Protein AF-A0A820ELJ7-F1 (afdb_monomer_lite)

InterPro domains:
  IPR000315 B-box-type zinc finger [PF00643] (37-77)
  IPR000315 B-box-type zinc finger [PS50119] (39-74)

Foldseek 3Di:
DDDDDPDDCDPVNVVVPPPPDVVVVVVVVCVVVVNVQADPVGRVFGQFKAFPVVRDGDGPCCQPVPPNNPRVPTDMDTPVVVVVVVVVVVVVVVVVVVVVVVVVVVVVVVVVVVVVVVVVVVVVVVVVVVVVVVVVVVVVVVVVVVVVVVVD

Structure (mmCIF, N/CA/C/O backbone):
data_AF-A0A820ELJ7-F1
#
_entry.id   AF-A0A820ELJ7-F1
#
loop_
_atom_site.group_PDB
_atom_site.id
_atom_site.type_symbol
_atom_site.label_atom_id
_atom_site.label_alt_id
_atom_site.label_comp_id
_atom_site.label_asym_id
_atom_site.label_entity_id
_atom_site.label_seq_id
_atom_site.pdbx_PDB_ins_code
_atom_site.Cartn_x
_atom_site.Cartn_y
_atom_site.Cartn_z
_atom_site.occupancy
_atom_site.B_iso_or_equiv
_atom_site.auth_seq_id
_atom_site.auth_comp_id
_atom_site.auth_asym_id
_atom_site.auth_atom_id
_atom_site.pdbx_PDB_model_num
ATOM 1 N N . MET A 1 1 ? -19.621 -15.757 16.194 1.00 34.75 1 MET A N 1
ATOM 2 C CA . MET A 1 1 ? -18.157 -15.743 16.405 1.00 34.75 1 MET A CA 1
ATOM 3 C C . MET A 1 1 ? -17.496 -16.004 15.059 1.00 34.75 1 MET A C 1
ATOM 5 O O . MET A 1 1 ? -17.402 -17.154 14.668 1.00 34.75 1 MET A O 1
ATOM 9 N N . GLY A 1 2 ? -17.136 -14.960 14.311 1.00 37.22 2 GLY A N 1
ATOM 10 C CA . GLY A 1 2 ? -16.400 -15.097 13.050 1.00 37.22 2 GLY A CA 1
ATOM 11 C C . GLY A 1 2 ? -14.966 -14.638 13.270 1.00 37.22 2 GLY A C 1
ATOM 12 O O . GLY A 1 2 ? -14.739 -13.449 13.475 1.00 37.22 2 GLY A O 1
ATOM 13 N N . ARG A 1 3 ? -14.016 -15.574 13.321 1.00 36.91 3 ARG A N 1
ATOM 14 C CA . ARG A 1 3 ? -12.586 -15.256 13.293 1.00 36.91 3 ARG A CA 1
ATOM 15 C C . ARG A 1 3 ? -12.223 -15.023 11.829 1.00 36.91 3 ARG A C 1
ATOM 17 O O . ARG A 1 3 ? -12.242 -15.967 11.054 1.00 36.91 3 ARG A O 1
ATOM 24 N N . SER A 1 4 ? -11.944 -13.781 11.447 1.00 39.19 4 SER A N 1
ATOM 25 C CA . SER A 1 4 ? -11.243 -13.511 10.196 1.00 39.19 4 SER A CA 1
ATOM 26 C C . SER A 1 4 ? -9.774 -13.880 10.399 1.00 39.19 4 SER A C 1
ATOM 28 O O . SER A 1 4 ? -9.029 -13.193 11.101 1.00 39.19 4 SER A O 1
ATOM 30 N N . GLU A 1 5 ? -9.387 -15.026 9.849 1.00 40.41 5 GLU A N 1
ATOM 31 C CA . GLU A 1 5 ? -7.989 -15.405 9.676 1.00 40.41 5 GLU A CA 1
ATOM 32 C C . GLU A 1 5 ? -7.370 -14.448 8.658 1.00 40.41 5 GLU A C 1
ATOM 34 O O . GLU A 1 5 ? -7.779 -14.389 7.501 1.00 40.41 5 GLU A O 1
ATOM 39 N N . ILE A 1 6 ? -6.422 -13.633 9.113 1.00 42.78 6 ILE A N 1
ATOM 40 C CA . ILE A 1 6 ? -5.561 -12.870 8.215 1.00 42.78 6 ILE A CA 1
ATOM 41 C C . ILE A 1 6 ? -4.426 -13.826 7.865 1.00 42.78 6 ILE A C 1
ATOM 43 O O . ILE A 1 6 ? -3.579 -14.097 8.715 1.00 42.78 6 ILE A O 1
ATOM 47 N N . ALA A 1 7 ? -4.473 -14.391 6.660 1.00 43.97 7 ALA A N 1
ATOM 48 C CA . ALA A 1 7 ? -3.432 -15.271 6.152 1.00 43.97 7 ALA A CA 1
ATOM 49 C C . ALA A 1 7 ? -2.095 -14.515 6.066 1.00 43.97 7 ALA A C 1
ATOM 51 O O . ALA A 1 7 ? -2.036 -13.392 5.556 1.00 43.97 7 ALA A O 1
ATOM 52 N N . GLU A 1 8 ? -1.030 -15.122 6.590 1.00 47.66 8 GLU A N 1
ATOM 53 C CA . GLU A 1 8 ? 0.341 -14.649 6.412 1.00 47.66 8 GLU A CA 1
ATOM 54 C C . GLU A 1 8 ? 0.734 -14.828 4.943 1.00 47.66 8 GLU A C 1
ATOM 56 O O . GLU A 1 8 ? 0.815 -15.947 4.445 1.00 47.66 8 GLU A O 1
ATOM 61 N N . VAL A 1 9 ? 0.941 -13.709 4.246 1.00 48.53 9 VAL A N 1
ATOM 62 C CA . VAL A 1 9 ? 1.384 -13.691 2.848 1.00 48.53 9 VAL A CA 1
ATOM 63 C C . VAL A 1 9 ? 2.840 -14.152 2.803 1.00 48.53 9 VAL A C 1
ATOM 65 O O . VAL A 1 9 ? 3.740 -13.483 3.314 1.00 48.53 9 VAL A O 1
ATOM 68 N N . THR A 1 10 ? 3.066 -15.315 2.208 1.00 45.88 10 THR A N 1
ATOM 69 C CA . THR A 1 10 ? 4.376 -15.945 2.051 1.00 45.88 10 THR A CA 1
ATOM 70 C C . THR A 1 10 ? 5.133 -15.371 0.848 1.00 45.88 10 THR A C 1
ATOM 72 O O . THR A 1 10 ? 4.574 -14.746 -0.052 1.00 45.88 10 THR A O 1
ATOM 75 N N . ARG A 1 11 ? 6.450 -15.605 0.791 1.00 43.16 11 ARG A N 1
ATOM 76 C CA . ARG A 1 11 ? 7.315 -15.186 -0.331 1.00 43.16 11 ARG A CA 1
ATOM 77 C C . ARG A 1 11 ? 6.897 -15.806 -1.679 1.00 43.16 11 ARG A C 1
ATOM 79 O O . ARG A 1 11 ? 7.213 -15.247 -2.724 1.00 43.16 11 ARG A O 1
ATOM 86 N N . GLU A 1 12 ? 6.176 -16.925 -1.645 1.00 42.53 12 GLU A N 1
ATOM 87 C CA . GLU A 1 12 ? 5.619 -17.627 -2.809 1.00 42.53 12 GLU A CA 1
ATOM 88 C C . GLU A 1 12 ? 4.305 -17.004 -3.309 1.00 42.53 12 GLU A C 1
ATOM 90 O O . GLU A 1 12 ? 3.932 -17.194 -4.467 1.00 42.53 12 GLU A O 1
ATOM 95 N N . ASP A 1 13 ? 3.628 -16.202 -2.485 1.00 46.56 13 ASP A N 1
ATOM 96 C CA . ASP A 1 13 ? 2.436 -15.467 -2.912 1.00 46.56 13 ASP A CA 1
ATOM 97 C C . ASP A 1 13 ? 2.810 -14.303 -3.842 1.00 46.56 13 ASP A C 1
ATOM 99 O O . ASP A 1 13 ? 2.097 -14.008 -4.799 1.00 46.56 13 ASP A O 1
ATOM 103 N N . PHE A 1 14 ? 3.990 -13.700 -3.662 1.00 40.12 14 PHE A N 1
ATOM 104 C CA . PHE A 1 14 ? 4.476 -12.627 -4.539 1.00 40.12 14 PHE A CA 1
ATOM 105 C C . PHE A 1 14 ? 4.733 -13.081 -5.982 1.00 40.12 14 PHE A C 1
ATOM 107 O O . PHE A 1 14 ? 4.537 -12.296 -6.909 1.00 40.12 14 PHE A O 1
ATOM 114 N N . THR A 1 15 ? 5.142 -14.334 -6.200 1.00 42.56 15 THR A N 1
ATOM 115 C CA . THR A 1 15 ? 5.370 -14.871 -7.552 1.00 42.56 15 THR A CA 1
ATOM 116 C C . THR A 1 15 ? 4.085 -15.356 -8.225 1.00 42.56 15 THR A C 1
ATOM 118 O O . THR A 1 15 ? 4.040 -15.409 -9.450 1.00 42.56 15 THR A O 1
ATOM 121 N N . LYS A 1 16 ? 3.024 -15.655 -7.461 1.00 43.25 16 LYS A N 1
ATOM 122 C CA . LYS A 1 16 ? 1.704 -16.050 -7.993 1.00 43.25 16 LYS A CA 1
ATOM 123 C C . LYS A 1 16 ? 0.749 -14.874 -8.236 1.00 43.25 16 LYS A C 1
ATOM 125 O O . LYS A 1 16 ? -0.172 -15.008 -9.035 1.00 43.25 16 LYS A O 1
ATOM 130 N N . VAL A 1 17 ? 0.949 -13.733 -7.570 1.00 44.28 17 VAL A N 1
ATOM 131 C CA . VAL A 1 17 ? 0.065 -12.550 -7.673 1.00 44.28 17 VAL A CA 1
ATOM 132 C C . VAL A 1 17 ? 0.378 -11.662 -8.884 1.00 44.28 17 VAL A C 1
ATOM 134 O O . VAL A 1 17 ? -0.479 -10.896 -9.324 1.00 44.28 17 VAL A O 1
ATOM 137 N N . LEU A 1 18 ? 1.552 -11.801 -9.503 1.00 48.94 18 LEU A N 1
ATOM 138 C CA . LEU A 1 18 ? 1.824 -11.188 -10.803 1.00 48.94 18 LEU A CA 1
ATOM 139 C C . LEU A 1 18 ? 1.165 -12.023 -11.907 1.00 48.94 18 LEU A C 1
ATOM 141 O O . LEU A 1 18 ? 1.826 -12.759 -12.638 1.00 48.94 18 LEU A O 1
ATOM 145 N N . TRP A 1 19 ? -0.154 -11.883 -12.058 1.00 49.91 19 TRP A N 1
ATOM 146 C CA . TRP A 1 19 ? -0.767 -12.055 -13.371 1.00 49.91 19 TRP A CA 1
ATOM 147 C C . TRP A 1 19 ? -0.036 -11.097 -14.308 1.00 49.91 19 TRP A C 1
ATOM 149 O O . TRP A 1 19 ? -0.314 -9.901 -14.291 1.00 49.91 19 TRP A O 1
ATOM 159 N N . LEU A 1 20 ? 0.931 -11.592 -15.089 1.00 51.03 20 LEU A N 1
ATOM 160 C CA . LEU A 1 20 ? 1.397 -10.832 -16.240 1.00 51.03 20 LEU A CA 1
ATOM 161 C C . LEU A 1 20 ? 0.178 -10.692 -17.150 1.00 51.03 20 LEU A C 1
ATOM 163 O O . LEU A 1 20 ? -0.339 -11.720 -17.608 1.00 51.03 20 LEU A O 1
ATOM 167 N N . PRO A 1 21 ? -0.312 -9.463 -17.382 1.00 63.56 21 PRO A N 1
ATOM 168 C CA . PRO A 1 21 ? -1.371 -9.240 -18.345 1.00 63.56 21 PRO A CA 1
ATOM 169 C C . PRO A 1 21 ? -0.983 -9.875 -19.681 1.00 63.56 21 PRO A C 1
ATOM 171 O O . PRO A 1 21 ? 0.199 -9.898 -20.032 1.00 63.56 21 PRO A O 1
ATOM 174 N N . ASP A 1 22 ? -1.954 -10.379 -20.437 1.00 63.91 22 ASP A N 1
ATOM 175 C CA . ASP A 1 22 ? -1.665 -11.159 -21.648 1.00 63.91 22 ASP A CA 1
ATOM 176 C C . ASP A 1 22 ? -0.814 -10.389 -22.676 1.00 63.91 22 ASP A C 1
ATOM 178 O O . ASP A 1 22 ? 0.033 -10.987 -23.338 1.00 63.91 22 ASP A O 1
ATOM 182 N N . HIS A 1 23 ? -0.911 -9.053 -22.701 1.00 56.16 23 HIS A N 1
ATOM 183 C CA . HIS A 1 23 ? -0.054 -8.196 -23.527 1.00 56.16 23 HIS A CA 1
ATOM 184 C C . HIS A 1 23 ? 1.440 -8.270 -23.159 1.00 56.16 23 HIS A C 1
ATOM 186 O O . HIS A 1 23 ? 2.289 -8.145 -24.035 1.00 56.16 23 HIS A O 1
ATOM 192 N N . LEU A 1 24 ? 1.801 -8.513 -21.892 1.00 57.53 24 LEU A N 1
ATOM 193 C CA . LEU A 1 24 ? 3.206 -8.684 -21.499 1.00 57.53 24 LEU A CA 1
ATOM 194 C C . LEU A 1 24 ? 3.753 -10.063 -21.893 1.00 57.53 24 LEU A C 1
ATOM 196 O O . LEU A 1 24 ? 4.939 -10.179 -22.194 1.00 57.53 24 LEU A O 1
ATOM 200 N N . LYS A 1 25 ? 2.903 -11.100 -21.939 1.00 65.50 25 LYS A N 1
ATOM 201 C CA . LYS A 1 25 ? 3.292 -12.434 -22.438 1.00 65.50 25 LYS A CA 1
ATOM 202 C C . LYS A 1 25 ? 3.565 -12.403 -23.940 1.00 65.50 25 LYS A C 1
ATOM 204 O O . LYS A 1 25 ? 4.487 -13.055 -24.422 1.00 65.50 25 LYS A O 1
ATOM 209 N N . GLU A 1 26 ? 2.767 -11.637 -24.678 1.00 61.53 26 GLU A N 1
ATOM 210 C CA . GLU A 1 26 ? 2.954 -11.439 -26.112 1.00 61.53 26 GLU A CA 1
ATOM 211 C C . GLU A 1 26 ? 4.259 -10.691 -26.411 1.00 61.53 26 GLU A C 1
ATOM 213 O O . GLU A 1 26 ? 5.038 -11.133 -27.255 1.00 61.53 26 GLU A O 1
ATOM 218 N N . VAL A 1 27 ? 4.560 -9.632 -25.652 1.00 63.81 27 VAL A N 1
ATOM 219 C CA . VAL A 1 27 ? 5.840 -8.912 -25.747 1.00 63.81 27 VAL A CA 1
ATOM 220 C C . VAL A 1 27 ? 7.026 -9.827 -25.409 1.00 63.81 27 VAL A C 1
ATOM 222 O O . VAL A 1 27 ? 8.011 -9.827 -26.143 1.00 63.81 27 VAL A O 1
ATOM 225 N N . ASP A 1 28 ? 6.933 -10.661 -24.367 1.00 65.38 28 ASP A N 1
ATOM 226 C CA . ASP A 1 28 ? 7.981 -11.638 -24.016 1.00 65.38 28 ASP A CA 1
ATOM 227 C C . ASP A 1 28 ? 8.241 -12.642 -25.156 1.00 65.38 28 ASP A C 1
ATOM 229 O O . ASP A 1 28 ? 9.389 -12.918 -25.513 1.00 65.38 28 ASP A O 1
ATOM 233 N N . ASN A 1 29 ? 7.182 -13.123 -25.813 1.00 64.94 29 ASN A N 1
ATOM 234 C CA . ASN A 1 29 ? 7.305 -13.980 -26.994 1.00 64.94 29 ASN A CA 1
ATOM 235 C C . ASN A 1 29 ? 7.935 -13.248 -28.192 1.00 64.94 29 ASN A C 1
ATOM 237 O O . ASN A 1 29 ? 8.788 -13.816 -28.875 1.00 64.94 29 ASN A O 1
ATOM 241 N N . GLN A 1 30 ? 7.576 -11.987 -28.442 1.00 62.41 30 GLN A N 1
ATOM 242 C CA . GLN A 1 30 ? 8.167 -11.191 -29.527 1.00 62.41 30 GLN A CA 1
ATOM 243 C C . GLN A 1 30 ? 9.652 -10.872 -29.287 1.00 62.41 30 GLN A C 1
ATOM 245 O O . GLN A 1 30 ? 10.437 -10.837 -30.240 1.00 62.41 30 GLN A O 1
ATOM 250 N N . VAL A 1 31 ? 10.053 -10.675 -28.026 1.00 64.75 31 VAL A N 1
ATOM 251 C CA . VAL A 1 31 ? 11.457 -10.503 -27.623 1.00 64.75 31 VAL A CA 1
ATOM 252 C C . VAL A 1 31 ? 12.235 -11.805 -27.822 1.00 64.75 31 VAL A C 1
ATOM 254 O O . VAL A 1 31 ? 13.316 -11.775 -28.411 1.00 64.75 31 VAL A O 1
ATOM 257 N N . LYS A 1 32 ? 11.672 -12.956 -27.427 1.00 63.44 32 LYS A N 1
ATOM 258 C CA . LYS A 1 32 ? 12.278 -14.287 -27.638 1.00 63.44 32 LYS A CA 1
ATOM 259 C C . LYS A 1 32 ? 12.471 -14.638 -29.113 1.00 63.44 32 LYS A C 1
ATOM 261 O O . LYS A 1 32 ? 13.453 -15.284 -29.460 1.00 63.44 32 LYS A O 1
ATOM 266 N N . LEU A 1 33 ? 11.560 -14.195 -29.978 1.00 59.38 33 LEU A N 1
ATOM 267 C CA . LEU A 1 33 ? 11.651 -14.378 -31.430 1.00 59.38 33 LEU A CA 1
ATOM 268 C C . LEU A 1 33 ? 12.559 -13.339 -32.118 1.00 59.38 33 LEU A C 1
ATOM 270 O O . LEU A 1 33 ? 12.739 -13.396 -33.332 1.00 59.38 33 LEU A O 1
ATOM 274 N N . GLY A 1 34 ? 13.114 -12.372 -31.375 1.00 58.94 34 GLY A N 1
ATOM 275 C CA . GLY A 1 34 ? 13.986 -11.318 -31.906 1.00 58.94 34 GLY A CA 1
ATOM 276 C C . GLY A 1 34 ? 13.280 -10.274 -32.784 1.00 58.94 34 GLY A C 1
ATOM 277 O O . GLY A 1 34 ? 13.931 -9.365 -33.297 1.00 58.94 34 GLY A O 1
ATOM 278 N N . ILE A 1 35 ? 11.957 -10.368 -32.943 1.00 59.81 35 ILE A N 1
ATOM 279 C CA . ILE A 1 35 ? 11.144 -9.498 -33.808 1.00 59.81 35 ILE A CA 1
ATOM 280 C C . ILE A 1 35 ? 11.004 -8.100 -33.187 1.00 59.81 35 ILE A C 1
ATOM 282 O O . ILE A 1 35 ? 11.094 -7.099 -33.892 1.00 59.81 35 ILE A O 1
ATOM 286 N N . ALA A 1 36 ? 10.888 -8.018 -31.858 1.00 63.59 36 ALA A N 1
ATOM 287 C CA . ALA A 1 36 ? 10.753 -6.755 -31.123 1.00 63.59 36 ALA A CA 1
ATOM 288 C C . ALA A 1 36 ? 12.044 -5.908 -31.051 1.00 63.59 36 ALA A C 1
ATOM 290 O O . ALA A 1 36 ? 12.044 -4.836 -30.449 1.00 63.59 36 ALA A O 1
ATOM 291 N N . ASN A 1 37 ? 13.157 -6.376 -31.628 1.00 77.19 37 ASN A N 1
ATOM 292 C CA . ASN A 1 37 ? 14.455 -5.700 -31.542 1.00 77.19 37 ASN A CA 1
ATOM 293 C C . ASN A 1 37 ? 14.845 -4.938 -32.815 1.00 77.19 37 ASN A C 1
ATOM 295 O O . ASN A 1 37 ? 15.934 -4.370 -32.848 1.00 77.19 37 ASN A O 1
ATOM 299 N N . LYS A 1 38 ? 13.997 -4.902 -33.849 1.00 84.81 38 LYS A N 1
ATOM 300 C CA . LYS A 1 38 ? 14.281 -4.176 -35.097 1.00 84.81 38 LYS A CA 1
ATOM 301 C C . LYS A 1 38 ? 13.536 -2.849 -35.158 1.00 84.81 38 LYS A C 1
ATOM 303 O O . LYS A 1 38 ? 12.410 -2.735 -34.681 1.00 84.81 38 LYS A O 1
ATOM 308 N N . CYS A 1 39 ? 14.168 -1.839 -35.743 1.00 85.75 39 CYS A N 1
ATOM 309 C CA . CYS A 1 39 ? 13.545 -0.534 -35.926 1.00 85.75 39 CYS A CA 1
ATOM 310 C C . CYS A 1 39 ? 12.444 -0.600 -36.993 1.00 85.75 39 CYS A C 1
ATOM 312 O O . CYS A 1 39 ? 12.659 -1.141 -38.075 1.00 85.75 39 CYS A O 1
ATOM 314 N N . SER A 1 40 ? 11.285 -0.008 -36.700 1.00 84.56 40 SER A N 1
ATOM 315 C CA . SER A 1 40 ? 10.144 0.063 -37.622 1.00 84.56 40 SER A CA 1
ATOM 316 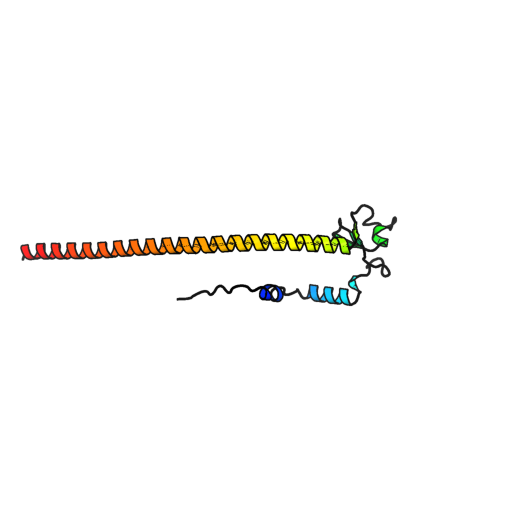C C . SER A 1 40 ? 10.407 0.945 -38.845 1.00 84.56 40 SER A C 1
ATOM 318 O O . SER A 1 40 ? 9.895 0.661 -39.919 1.00 84.56 40 SER A O 1
ATOM 320 N N . GLU A 1 41 ? 11.211 2.000 -38.695 1.00 84.25 41 GLU A N 1
ATOM 321 C CA . GLU A 1 41 ? 11.604 2.897 -39.795 1.00 84.25 41 GLU A CA 1
ATOM 322 C C . GLU A 1 41 ? 12.868 2.401 -40.522 1.00 84.25 41 GLU A C 1
ATOM 324 O O . GLU A 1 41 ? 13.088 2.710 -41.690 1.00 84.25 41 GLU A O 1
ATOM 329 N N . HIS A 1 42 ? 13.696 1.599 -39.843 1.00 86.12 42 HIS A N 1
ATOM 330 C CA . HIS A 1 42 ? 14.966 1.086 -40.356 1.00 86.12 42 HIS A CA 1
ATOM 331 C C . HIS A 1 42 ? 15.033 -0.434 -40.164 1.00 86.12 42 HIS A C 1
ATOM 333 O O . HIS A 1 42 ? 15.732 -0.928 -3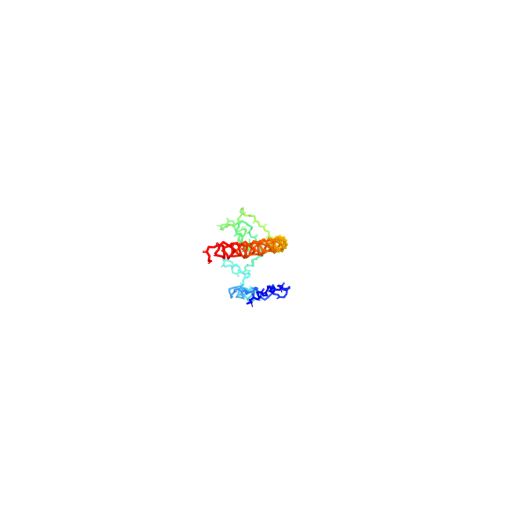9.282 1.00 86.12 42 HIS A O 1
ATOM 339 N N . GLU A 1 43 ? 14.332 -1.188 -41.012 1.00 80.75 43 GLU A N 1
ATOM 340 C CA . GLU A 1 43 ? 14.062 -2.632 -40.848 1.00 80.75 43 GLU A CA 1
ATOM 341 C C . GLU A 1 43 ? 15.301 -3.531 -40.666 1.00 80.75 43 GLU A C 1
ATOM 343 O O . GLU A 1 43 ? 15.202 -4.661 -40.187 1.00 80.75 43 GLU A O 1
ATOM 348 N N . ARG A 1 44 ? 16.488 -3.061 -41.064 1.00 83.44 44 ARG A N 1
ATOM 349 C CA . ARG A 1 44 ? 17.759 -3.795 -40.929 1.00 83.44 44 ARG A CA 1
ATOM 350 C C . ARG A 1 44 ? 18.560 -3.423 -39.681 1.00 83.44 44 ARG A C 1
ATOM 352 O O . ARG A 1 44 ? 19.605 -4.019 -39.451 1.00 83.44 44 ARG A O 1
ATOM 359 N N . GLN A 1 45 ? 18.118 -2.428 -38.919 1.00 85.25 45 GLN A N 1
ATOM 360 C CA . GLN A 1 45 ? 18.843 -1.890 -37.775 1.00 85.25 45 GLN A CA 1
ATOM 361 C C . GLN A 1 45 ? 18.245 -2.384 -36.459 1.00 85.25 45 GLN A C 1
ATOM 363 O O . GLN A 1 45 ? 17.025 -2.397 -36.275 1.00 85.25 45 GLN A O 1
ATOM 368 N N . GLU A 1 46 ? 19.122 -2.746 -35.529 1.00 87.94 46 GLU A N 1
ATOM 369 C CA . GLU A 1 46 ? 18.741 -3.194 -34.193 1.00 87.94 46 GLU A CA 1
ATOM 370 C C . GLU A 1 46 ? 18.545 -2.015 -33.232 1.00 87.94 46 GLU A C 1
ATOM 372 O O . GLU A 1 46 ? 19.237 -0.995 -33.294 1.00 87.94 46 GLU A O 1
ATOM 377 N N . LEU A 1 47 ? 17.592 -2.171 -32.319 1.00 88.19 47 LEU A N 1
ATOM 378 C CA . LEU A 1 47 ? 17.249 -1.211 -31.276 1.00 88.19 47 LEU A CA 1
ATOM 379 C C . LEU A 1 47 ? 18.186 -1.362 -30.066 1.00 88.19 47 LEU A C 1
ATOM 381 O O . LEU A 1 47 ? 17.769 -1.802 -28.997 1.00 88.19 47 LEU A O 1
ATOM 385 N N . SER A 1 48 ? 19.472 -1.061 -30.214 1.00 86.56 48 SER A N 1
ATOM 386 C CA . SER A 1 48 ? 20.466 -1.246 -29.141 1.00 86.56 48 SER A CA 1
ATOM 387 C C . SER A 1 48 ? 20.591 -0.054 -28.182 1.00 86.56 48 SER A C 1
ATOM 389 O O . SER A 1 48 ? 21.067 -0.210 -27.053 1.00 86.56 48 SER A O 1
ATOM 391 N N . ILE A 1 49 ? 20.118 1.129 -28.575 1.00 89.12 49 ILE A N 1
ATOM 392 C CA . ILE A 1 49 ? 20.298 2.384 -27.833 1.00 89.12 49 ILE A CA 1
ATOM 393 C C . ILE A 1 49 ? 18.991 2.756 -27.134 1.00 89.12 49 ILE A C 1
ATOM 395 O O . ILE A 1 49 ? 17.921 2.654 -27.727 1.00 89.12 49 ILE A O 1
ATOM 399 N N . PHE A 1 50 ? 19.058 3.225 -25.890 1.00 90.56 50 PHE A N 1
ATOM 400 C CA . PHE A 1 50 ? 17.902 3.771 -25.184 1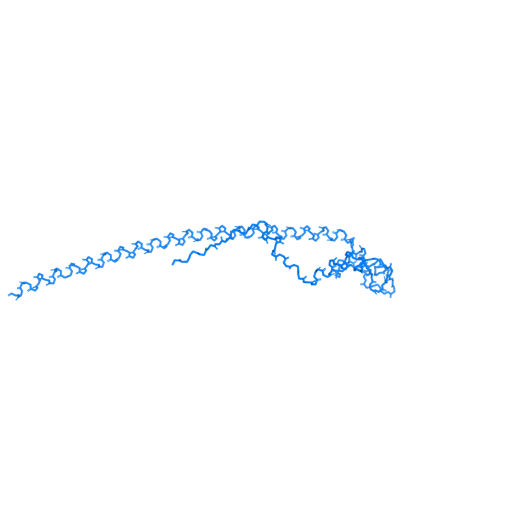.00 90.56 50 PHE A CA 1
ATOM 401 C C . PHE A 1 50 ? 17.953 5.298 -25.198 1.00 90.56 50 PHE A C 1
ATOM 403 O O . PHE A 1 50 ? 18.895 5.904 -24.685 1.00 90.56 50 PHE A O 1
ATOM 410 N N . CYS A 1 51 ? 16.932 5.928 -25.778 1.00 90.94 51 CYS A N 1
ATOM 411 C CA . CYS A 1 51 ? 16.756 7.371 -25.717 1.00 90.94 51 CYS A CA 1
ATOM 412 C C . CYS A 1 51 ? 16.089 7.736 -24.388 1.00 90.94 51 CYS A C 1
ATOM 414 O O . CYS A 1 51 ? 14.913 7.443 -24.175 1.00 90.94 51 CYS A O 1
ATOM 416 N N . GLN A 1 52 ? 16.832 8.402 -23.510 1.00 89.06 52 GLN A N 1
ATOM 417 C CA . GLN A 1 52 ? 16.374 8.789 -22.177 1.00 89.06 52 GLN A CA 1
ATOM 418 C C . GLN A 1 52 ? 15.278 9.856 -22.234 1.00 89.06 52 GLN A C 1
ATOM 420 O O . GLN A 1 52 ? 14.339 9.802 -21.448 1.00 89.06 52 GLN A O 1
ATOM 425 N N . THR A 1 53 ? 15.359 10.787 -23.189 1.00 88.75 53 THR A N 1
ATOM 426 C CA . THR A 1 53 ? 14.363 11.859 -23.349 1.00 88.75 53 THR A CA 1
ATOM 427 C C . THR A 1 53 ? 13.003 11.320 -23.796 1.00 88.75 53 THR A C 1
ATOM 429 O O . THR A 1 53 ? 11.970 11.760 -23.304 1.00 88.75 53 THR A O 1
ATOM 432 N N . CYS A 1 54 ? 12.994 10.356 -24.721 1.00 88.44 54 CYS A N 1
ATOM 433 C CA . CYS A 1 54 ? 11.759 9.780 -25.259 1.00 88.44 54 CYS A CA 1
ATOM 434 C C . CYS A 1 54 ? 11.297 8.518 -24.521 1.00 88.44 54 CYS A C 1
ATOM 436 O O . CYS A 1 54 ? 10.206 8.034 -24.801 1.00 88.44 54 CYS A O 1
ATOM 438 N N . ALA A 1 55 ? 12.125 7.973 -23.626 1.00 87.56 55 ALA A N 1
ATOM 439 C CA . ALA A 1 55 ? 11.908 6.705 -22.933 1.00 87.56 55 ALA A CA 1
ATOM 440 C C . ALA A 1 55 ? 11.629 5.511 -23.873 1.00 87.56 55 ALA A C 1
ATOM 442 O O . ALA A 1 55 ? 10.815 4.640 -23.571 1.00 87.56 55 ALA A O 1
ATOM 443 N N . VAL A 1 56 ? 12.315 5.458 -25.021 1.00 86.38 56 VAL A N 1
ATOM 444 C CA . VAL A 1 56 ? 12.155 4.394 -26.028 1.00 86.38 56 VAL A CA 1
ATOM 445 C C . VAL A 1 56 ? 13.501 3.861 -26.505 1.00 86.38 56 VAL A C 1
ATOM 447 O O . VAL A 1 56 ? 14.504 4.580 -26.521 1.00 86.38 56 VAL A O 1
ATOM 450 N N . ARG A 1 57 ? 13.522 2.594 -26.934 1.00 88.19 57 ARG A N 1
ATOM 451 C CA . ARG A 1 57 ? 14.675 2.019 -27.633 1.00 88.19 57 ARG A CA 1
ATOM 452 C C . ARG A 1 57 ? 14.683 2.497 -29.083 1.00 88.19 57 ARG A C 1
ATOM 454 O O . ARG A 1 57 ? 13.655 2.475 -29.753 1.00 88.19 57 ARG A O 1
ATOM 461 N N . ILE A 1 58 ? 15.849 2.911 -29.557 1.00 88.75 58 ILE A N 1
ATOM 462 C CA . ILE A 1 58 ? 16.097 3.430 -30.900 1.00 88.75 58 ILE A CA 1
ATOM 463 C C . ILE A 1 58 ? 17.278 2.691 -31.535 1.00 88.75 58 ILE A C 1
ATOM 465 O O . ILE A 1 58 ? 18.080 2.054 -30.848 1.00 88.75 58 ILE A O 1
ATOM 469 N N . CYS A 1 59 ? 17.393 2.777 -32.858 1.00 89.81 59 CYS A N 1
ATOM 470 C CA . CYS A 1 59 ? 18.567 2.274 -33.566 1.00 89.81 59 CYS A CA 1
ATOM 471 C C . CYS A 1 59 ? 19.618 3.369 -33.786 1.00 89.81 59 CYS A C 1
ATOM 473 O O . CYS A 1 59 ? 19.321 4.561 -33.677 1.00 89.81 59 CYS A O 1
ATOM 475 N N . ALA A 1 60 ? 20.836 2.974 -34.168 1.00 87.56 60 ALA A N 1
ATOM 476 C CA . ALA A 1 60 ? 21.925 3.911 -34.456 1.00 87.56 60 ALA A CA 1
ATOM 477 C C . ALA A 1 60 ? 21.567 4.921 -35.562 1.00 87.56 60 ALA A C 1
ATOM 479 O O . ALA A 1 60 ? 21.971 6.079 -35.497 1.00 87.56 60 ALA A O 1
ATOM 480 N N . HIS A 1 61 ? 20.753 4.522 -36.545 1.00 87.19 61 HIS A N 1
ATOM 481 C CA . HIS A 1 61 ? 20.313 5.423 -37.611 1.00 87.19 61 HIS A CA 1
ATOM 482 C C . HIS A 1 61 ? 19.346 6.509 -37.105 1.00 87.19 61 HIS A C 1
ATOM 484 O O . HIS A 1 61 ? 19.462 7.669 -37.496 1.00 87.19 61 HIS A O 1
ATOM 490 N N . CYS A 1 62 ? 18.440 6.176 -36.179 1.00 86.50 62 CYS A N 1
ATOM 491 C CA . CYS A 1 62 ? 17.559 7.159 -35.536 1.00 86.50 62 CYS A CA 1
ATOM 492 C C . CYS A 1 62 ? 18.342 8.199 -34.720 1.00 86.50 62 CYS A C 1
ATOM 494 O O . CYS A 1 62 ? 17.893 9.337 -34.607 1.00 86.50 62 CYS A O 1
ATOM 496 N N . LEU A 1 63 ? 19.495 7.810 -34.164 1.00 84.88 63 LEU A N 1
ATOM 497 C CA . LEU A 1 63 ? 20.382 8.712 -33.429 1.00 84.88 63 LEU A CA 1
ATOM 498 C C . LEU A 1 63 ? 21.207 9.609 -34.369 1.00 84.88 63 LEU A C 1
ATOM 500 O O . LEU A 1 63 ? 21.326 10.803 -34.122 1.00 84.88 63 LEU A O 1
ATOM 504 N N . LEU A 1 64 ? 21.780 9.037 -35.436 1.00 80.44 64 LEU A N 1
ATOM 505 C CA . LEU A 1 64 ? 22.775 9.705 -36.290 1.00 80.44 64 LEU A CA 1
ATOM 506 C C . LEU A 1 64 ? 22.204 10.413 -37.526 1.00 80.44 64 LEU A C 1
ATOM 508 O O . LEU A 1 64 ? 22.926 11.172 -38.171 1.00 80.44 64 LEU A O 1
ATOM 512 N N . SER A 1 65 ? 20.962 10.134 -37.928 1.00 71.50 65 SER A N 1
ATOM 513 C CA . SER A 1 65 ? 20.416 10.681 -39.175 1.00 71.50 65 SER A CA 1
ATOM 514 C C . SER A 1 65 ? 20.280 12.208 -39.113 1.00 71.50 65 SER A C 1
ATOM 516 O O . SER A 1 65 ? 19.347 12.759 -38.545 1.00 71.50 65 SER A O 1
ATOM 518 N N . VAL A 1 66 ? 21.201 12.911 -39.773 1.00 55.81 66 VAL A N 1
ATOM 519 C CA . VAL A 1 66 ? 21.231 14.384 -39.869 1.00 55.81 66 VAL A CA 1
ATOM 520 C C . VAL A 1 66 ? 20.020 14.944 -40.643 1.00 55.81 66 VAL A C 1
ATOM 522 O O . VAL A 1 66 ? 19.668 16.107 -40.487 1.00 55.81 66 VAL A O 1
ATOM 525 N N . PHE A 1 67 ? 19.344 14.116 -41.451 1.00 51.47 67 PHE A N 1
ATOM 526 C CA . PHE A 1 67 ? 18.232 14.527 -42.322 1.00 51.47 67 PHE A CA 1
ATOM 527 C C . PHE A 1 67 ? 16.825 14.272 -41.743 1.00 51.47 67 PHE A C 1
ATOM 529 O O . PHE A 1 67 ? 15.870 14.906 -42.182 1.00 51.47 67 PHE A O 1
ATOM 536 N N . HIS A 1 68 ? 16.685 13.387 -40.746 1.00 56.09 68 HIS A N 1
ATOM 537 C CA . HIS A 1 68 ? 15.402 13.029 -40.108 1.00 56.09 68 HIS A CA 1
ATOM 538 C C . HIS A 1 68 ? 15.535 12.813 -38.590 1.00 56.09 68 HIS A C 1
ATOM 540 O O . HIS A 1 68 ? 14.731 12.112 -37.973 1.00 56.09 68 HIS A O 1
ATOM 546 N N . GLY A 1 69 ? 16.570 13.396 -37.990 1.00 59.69 69 GLY A N 1
ATOM 547 C CA . GLY A 1 69 ? 17.028 13.093 -36.643 1.00 59.69 69 GLY A CA 1
ATOM 548 C C . GLY A 1 69 ? 16.065 13.534 -35.551 1.00 59.69 69 GLY A C 1
ATOM 549 O O . GLY A 1 69 ? 16.243 14.583 -34.942 1.00 59.69 69 GLY A O 1
ATOM 550 N N . LYS A 1 70 ? 15.076 12.694 -35.243 1.00 72.94 70 LYS A N 1
ATOM 551 C CA . LYS A 1 70 ? 14.139 12.892 -34.124 1.00 72.94 70 LYS A CA 1
ATOM 552 C C . LYS A 1 70 ? 14.824 12.857 -32.744 1.00 72.94 70 LYS A C 1
ATOM 554 O O . LYS A 1 70 ? 14.173 13.162 -31.751 1.00 72.94 70 LYS A O 1
ATOM 559 N N . HIS A 1 71 ? 16.102 12.459 -32.670 1.00 80.75 71 HIS A N 1
ATOM 560 C CA . HIS A 1 71 ? 16.829 12.206 -31.418 1.00 80.75 71 HIS A CA 1
ATOM 561 C C . HIS A 1 71 ? 18.239 12.830 -31.353 1.00 80.75 71 HIS A C 1
ATOM 563 O O . HIS A 1 71 ? 19.012 12.439 -30.482 1.00 80.75 71 HIS A O 1
ATOM 569 N N . VAL A 1 72 ? 18.591 13.773 -32.241 1.00 78.06 72 VAL A N 1
ATOM 570 C CA . VAL A 1 72 ? 19.959 14.344 -32.325 1.00 78.06 72 VAL A CA 1
ATOM 571 C C . VAL A 1 72 ? 20.380 15.052 -31.031 1.00 78.06 72 VAL A C 1
ATOM 573 O O . VAL A 1 72 ? 21.513 14.883 -30.594 1.00 78.06 72 VAL A O 1
ATOM 576 N N . ASP A 1 73 ? 19.448 15.746 -30.372 1.00 83.31 73 ASP A N 1
ATOM 577 C CA . ASP A 1 73 ? 19.703 16.498 -29.131 1.00 83.31 73 ASP A CA 1
ATOM 578 C C . ASP A 1 73 ? 19.163 15.795 -27.871 1.00 83.31 73 ASP A C 1
ATOM 580 O O . ASP A 1 73 ? 18.992 16.407 -26.815 1.00 83.31 73 ASP A O 1
ATOM 584 N N . HIS A 1 74 ? 18.836 14.504 -27.958 1.00 89.56 74 HIS A N 1
ATOM 585 C CA . HIS A 1 74 ? 18.311 13.755 -26.819 1.00 89.56 74 HIS A CA 1
ATOM 586 C C . HIS A 1 74 ? 19.420 13.058 -26.032 1.00 89.56 74 HIS A C 1
ATOM 588 O O . HIS A 1 74 ? 20.413 12.596 -26.590 1.00 89.56 74 HIS A O 1
ATOM 594 N N . GLY A 1 75 ? 19.209 12.905 -24.723 1.00 87.31 75 GLY A N 1
ATOM 595 C CA . GLY A 1 75 ? 20.058 12.044 -23.907 1.00 87.31 75 GLY A CA 1
ATOM 596 C C . GLY A 1 75 ? 19.894 10.588 -24.335 1.00 87.31 75 GLY A C 1
ATOM 597 O O . GLY A 1 75 ? 18.772 10.122 -24.562 1.00 87.31 75 GLY A O 1
ATOM 598 N N . TYR A 1 76 ? 20.999 9.856 -24.437 1.00 89.38 76 TYR A N 1
ATOM 599 C CA . TYR A 1 76 ? 20.988 8.436 -24.766 1.00 89.38 76 TYR A CA 1
ATOM 600 C C . TYR A 1 76 ? 22.007 7.662 -23.934 1.00 89.38 76 TYR A C 1
ATOM 602 O O . TYR A 1 76 ? 23.011 8.198 -23.470 1.00 89.38 76 TYR A O 1
ATOM 610 N N . CYS A 1 77 ? 21.732 6.379 -23.746 1.00 89.38 77 CYS A N 1
ATOM 611 C CA . CYS A 1 77 ? 22.646 5.424 -23.135 1.00 89.38 77 CYS A CA 1
ATOM 612 C C . CYS A 1 77 ? 22.463 4.047 -23.780 1.00 89.38 77 CYS A C 1
ATOM 614 O O . CYS A 1 77 ? 21.570 3.848 -24.613 1.00 89.38 77 CYS A O 1
ATOM 616 N N . SER A 1 78 ? 23.298 3.080 -23.401 1.00 88.56 78 SER A N 1
ATOM 617 C CA . SER A 1 78 ? 23.064 1.697 -23.806 1.00 88.56 78 SER A CA 1
ATOM 618 C C . SER A 1 78 ? 21.748 1.186 -23.199 1.00 88.56 78 SER A C 1
ATOM 620 O O . SER A 1 78 ? 21.318 1.631 -22.127 1.00 88.56 78 SER A O 1
ATOM 622 N N . SER A 1 79 ? 21.085 0.254 -23.890 1.00 85.25 79 SER A N 1
ATOM 623 C CA . SER A 1 79 ? 19.880 -0.388 -23.343 1.00 85.25 79 SER A CA 1
ATOM 624 C C . SER A 1 79 ? 20.184 -1.187 -22.069 1.00 85.25 79 SER A C 1
ATOM 626 O O . SER A 1 79 ? 19.325 -1.292 -21.198 1.00 85.25 79 SER A O 1
ATOM 628 N N . GLU A 1 80 ? 21.404 -1.716 -21.941 1.00 84.88 80 GLU A N 1
ATOM 629 C CA . GLU A 1 80 ? 21.859 -2.467 -20.767 1.00 84.88 80 GLU A CA 1
ATOM 630 C C . GLU A 1 80 ? 21.998 -1.563 -19.539 1.00 84.88 80 GLU A C 1
ATOM 632 O O . GLU A 1 80 ? 21.482 -1.901 -18.473 1.00 84.88 80 GLU A O 1
ATOM 637 N N . ASP A 1 81 ? 22.602 -0.381 -19.699 1.00 86.81 81 ASP A N 1
ATOM 638 C CA . ASP A 1 81 ? 22.738 0.598 -18.615 1.00 86.81 81 ASP A CA 1
ATOM 639 C C . ASP A 1 81 ? 21.374 1.128 -18.170 1.00 86.81 81 ASP A C 1
ATOM 641 O O . ASP A 1 81 ? 21.103 1.228 -16.971 1.00 86.81 81 ASP A O 1
ATOM 645 N N . ALA A 1 82 ? 20.493 1.435 -19.132 1.00 86.19 82 ALA A N 1
ATOM 646 C CA . ALA A 1 82 ? 19.121 1.845 -18.845 1.00 86.19 82 ALA A CA 1
ATOM 647 C C . ALA A 1 82 ? 18.387 0.764 -18.044 1.00 86.19 82 ALA A C 1
ATOM 649 O O . ALA A 1 82 ? 17.811 1.054 -16.998 1.00 86.19 82 ALA A O 1
ATOM 650 N N . TYR A 1 83 ? 18.467 -0.491 -18.495 1.00 85.19 83 TYR A N 1
ATOM 651 C CA . TYR A 1 83 ? 17.857 -1.624 -17.810 1.00 85.19 83 TYR A CA 1
ATOM 652 C C . TYR A 1 83 ? 18.411 -1.802 -16.393 1.00 85.19 83 TYR A C 1
ATOM 654 O O . TYR A 1 83 ? 17.637 -1.895 -15.441 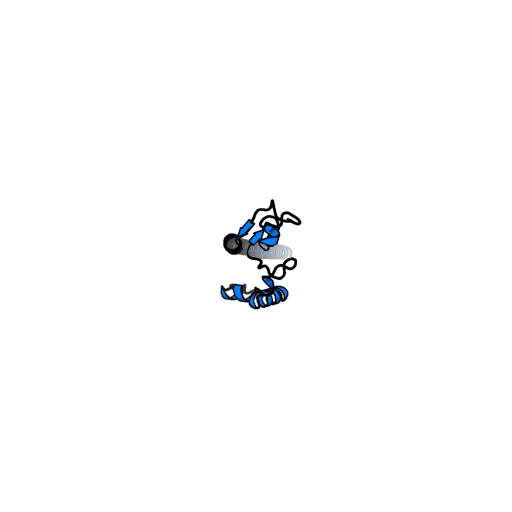1.00 85.19 83 TYR A O 1
ATOM 662 N N . ALA A 1 84 ? 19.735 -1.799 -16.223 1.00 86.62 84 ALA A N 1
ATOM 663 C CA . ALA A 1 84 ? 20.373 -1.946 -14.919 1.00 86.62 84 ALA A CA 1
ATOM 664 C C . ALA A 1 84 ? 19.955 -0.827 -13.951 1.00 86.62 84 ALA A C 1
ATOM 666 O O . ALA A 1 84 ? 19.611 -1.102 -12.798 1.00 86.62 84 ALA A O 1
ATOM 667 N N . LYS A 1 85 ? 19.925 0.423 -14.429 1.00 88.75 85 LYS A N 1
ATOM 668 C CA . LYS A 1 85 ? 19.460 1.577 -13.653 1.00 88.75 85 LYS A CA 1
ATOM 669 C C . LYS A 1 85 ? 17.998 1.414 -13.237 1.00 88.75 85 LYS A C 1
ATOM 671 O O . LYS A 1 85 ? 17.710 1.471 -12.044 1.00 88.75 85 LYS A O 1
ATOM 676 N N . THR A 1 86 ? 17.100 1.129 -14.180 1.00 85.88 86 THR A N 1
ATOM 677 C CA . THR A 1 86 ? 15.668 0.950 -13.894 1.00 85.88 86 THR A CA 1
ATOM 678 C C . THR A 1 86 ? 15.418 -0.213 -12.935 1.00 85.88 86 THR A C 1
ATOM 680 O O . THR A 1 86 ? 14.611 -0.091 -12.018 1.00 85.88 86 THR A O 1
ATOM 683 N N . VAL A 1 87 ? 16.130 -1.335 -13.076 1.00 88.00 87 VAL A N 1
ATOM 684 C CA . VAL A 1 87 ? 16.023 -2.466 -12.138 1.00 88.00 87 VAL A CA 1
ATOM 685 C C . VAL A 1 87 ? 16.453 -2.061 -10.729 1.00 88.00 87 VAL A C 1
ATOM 687 O O . VAL A 1 87 ? 15.807 -2.456 -9.758 1.00 88.00 87 VAL A O 1
ATOM 690 N N . ASN A 1 88 ? 17.523 -1.278 -10.594 1.00 89.50 88 ASN A N 1
ATOM 691 C CA . ASN A 1 88 ? 17.984 -0.805 -9.291 1.00 89.50 88 ASN A CA 1
ATOM 692 C C . ASN A 1 88 ? 16.991 0.177 -8.652 1.00 89.50 88 ASN A C 1
ATOM 694 O O . ASN A 1 88 ? 16.651 0.003 -7.483 1.00 89.50 88 ASN A O 1
ATOM 698 N N . GLU A 1 89 ? 16.460 1.129 -9.420 1.00 90.94 89 GLU A N 1
ATOM 699 C CA . GLU A 1 89 ? 15.415 2.057 -8.963 1.00 90.94 89 GLU A CA 1
ATOM 700 C C . GLU A 1 89 ? 14.151 1.301 -8.525 1.00 90.94 89 GLU A C 1
ATOM 702 O O . GLU A 1 89 ? 13.624 1.524 -7.435 1.00 90.94 89 GLU A O 1
ATOM 707 N N . LEU A 1 90 ? 13.695 0.326 -9.320 1.00 89.56 90 LEU A N 1
ATOM 708 C CA . LEU A 1 90 ? 12.557 -0.524 -8.962 1.00 89.56 90 LEU A CA 1
ATOM 709 C C . LEU A 1 90 ? 12.814 -1.319 -7.678 1.00 89.56 90 LEU A C 1
ATOM 711 O O . LEU A 1 90 ? 11.929 -1.412 -6.828 1.00 89.56 90 LEU A O 1
ATOM 715 N N . ARG A 1 91 ? 14.019 -1.872 -7.497 1.00 89.62 91 ARG A N 1
ATOM 716 C CA . ARG A 1 91 ? 14.397 -2.570 -6.256 1.00 89.62 91 ARG A CA 1
ATOM 717 C C . ARG A 1 91 ? 14.348 -1.641 -5.049 1.00 89.62 91 ARG A C 1
ATOM 719 O O . ARG A 1 91 ? 13.873 -2.057 -3.992 1.00 89.62 91 ARG A O 1
ATOM 726 N N . GLU A 1 92 ? 14.816 -0.407 -5.193 1.00 93.19 92 GLU A N 1
ATOM 727 C CA . GLU A 1 92 ? 14.759 0.595 -4.132 1.00 93.19 92 GLU A CA 1
ATOM 728 C C . GLU A 1 92 ? 13.309 0.945 -3.779 1.00 93.19 92 GLU A C 1
ATOM 730 O O . GLU A 1 92 ? 12.922 0.862 -2.612 1.00 93.19 92 GLU A O 1
ATOM 735 N N . HIS A 1 93 ? 12.468 1.226 -4.778 1.00 89.62 93 HIS A N 1
ATOM 736 C CA . HIS A 1 93 ? 11.043 1.482 -4.567 1.00 89.62 93 HIS A CA 1
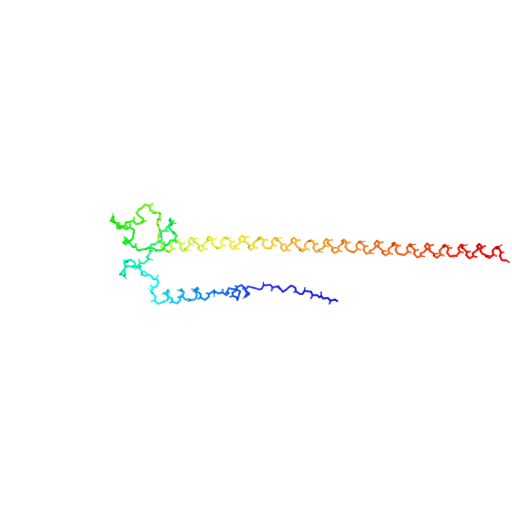ATOM 737 C C . HIS A 1 93 ? 10.337 0.310 -3.879 1.00 89.62 93 HIS A C 1
ATOM 739 O O . HIS A 1 93 ? 9.592 0.522 -2.920 1.00 89.62 93 HIS A O 1
ATOM 745 N N . ILE A 1 94 ? 10.608 -0.928 -4.303 1.00 91.19 94 ILE A N 1
ATOM 746 C CA . ILE A 1 94 ? 10.059 -2.136 -3.671 1.00 91.19 94 ILE A CA 1
ATOM 747 C C . ILE A 1 94 ? 10.504 -2.238 -2.207 1.00 91.19 94 ILE A C 1
ATOM 749 O O . ILE A 1 94 ? 9.683 -2.535 -1.338 1.00 91.19 94 ILE A O 1
ATOM 753 N N . ASN A 1 95 ? 11.778 -1.977 -1.907 1.00 91.56 95 ASN A N 1
ATOM 754 C CA . ASN A 1 95 ? 12.283 -2.000 -0.533 1.00 91.56 95 ASN A CA 1
ATOM 755 C C . ASN A 1 95 ? 11.626 -0.919 0.338 1.00 91.56 95 ASN A C 1
ATOM 757 O O . ASN A 1 95 ? 11.229 -1.210 1.467 1.00 91.56 95 ASN A O 1
ATOM 761 N N . ASN A 1 96 ? 11.453 0.292 -0.193 1.00 93.00 96 ASN A N 1
ATOM 762 C CA . ASN A 1 96 ? 10.789 1.392 0.505 1.00 93.00 96 ASN A CA 1
ATOM 763 C C . ASN A 1 96 ? 9.321 1.061 0.811 1.00 93.00 96 ASN A C 1
ATOM 765 O O . ASN A 1 96 ? 8.860 1.256 1.937 1.00 93.00 96 ASN A O 1
ATOM 769 N N . VAL A 1 97 ? 8.599 0.495 -0.163 1.00 93.00 97 VAL A N 1
ATOM 770 C CA . VAL A 1 97 ? 7.217 0.032 0.028 1.00 93.00 97 VAL A CA 1
ATOM 771 C C . VAL A 1 97 ? 7.159 -1.088 1.065 1.00 93.00 97 VAL A C 1
ATOM 773 O O . VAL A 1 97 ? 6.322 -1.030 1.965 1.00 93.00 97 VAL A O 1
ATOM 776 N N . ARG A 1 98 ? 8.067 -2.072 1.006 1.00 92.69 98 ARG A N 1
ATOM 777 C CA . ARG A 1 98 ? 8.127 -3.163 1.992 1.00 92.69 98 ARG A CA 1
ATOM 778 C C . ARG A 1 98 ? 8.303 -2.621 3.411 1.00 92.69 98 ARG A C 1
ATOM 780 O O . ARG A 1 98 ? 7.533 -2.980 4.296 1.00 92.69 98 ARG A O 1
ATOM 787 N N . HIS A 1 99 ? 9.242 -1.700 3.605 1.00 93.31 99 HIS A N 1
ATOM 788 C CA . HIS A 1 99 ? 9.473 -1.074 4.906 1.00 93.31 99 HIS A CA 1
ATOM 789 C C . HIS A 1 99 ? 8.248 -0.277 5.396 1.00 93.31 99 HIS A C 1
ATOM 791 O O . HIS A 1 99 ? 7.896 -0.316 6.577 1.00 93.31 99 HIS A O 1
ATOM 797 N N . ALA A 1 100 ? 7.558 0.440 4.502 1.00 92.06 100 ALA A N 1
ATOM 798 C CA . ALA A 1 100 ? 6.329 1.151 4.851 1.00 92.06 100 ALA A CA 1
ATOM 799 C C . ALA A 1 100 ? 5.207 0.192 5.289 1.00 92.06 100 ALA A C 1
ATOM 801 O O . ALA A 1 100 ? 4.509 0.470 6.268 1.00 92.06 100 ALA A O 1
ATOM 802 N N . VAL A 1 101 ? 5.065 -0.950 4.608 1.00 92.81 101 VAL A N 1
ATOM 803 C CA . VAL A 1 101 ? 4.103 -2.003 4.965 1.00 92.81 101 VAL A CA 1
ATOM 804 C C . VAL A 1 101 ? 4.428 -2.603 6.333 1.00 92.81 101 VAL A C 1
ATOM 806 O O . VAL A 1 101 ? 3.538 -2.674 7.177 1.00 92.81 101 VAL A O 1
ATOM 809 N N . GLU A 1 102 ? 5.687 -2.967 6.588 1.00 93.81 102 GLU A N 1
ATOM 810 C CA . GLU A 1 102 ? 6.137 -3.510 7.880 1.00 93.81 102 GLU A CA 1
ATOM 811 C C . GLU A 1 102 ? 5.828 -2.541 9.034 1.00 93.81 102 GLU A C 1
ATOM 813 O O . GLU A 1 102 ? 5.228 -2.922 10.043 1.00 93.81 102 GLU A O 1
ATOM 818 N N . LYS A 1 103 ? 6.145 -1.251 8.858 1.00 95.12 103 LYS A N 1
ATOM 819 C CA . LYS A 1 103 ? 5.826 -0.210 9.845 1.00 95.12 103 LYS A CA 1
ATOM 820 C C . LYS A 1 103 ? 4.317 -0.074 10.069 1.00 95.12 103 LYS A C 1
ATOM 822 O O . LYS A 1 103 ? 3.870 0.043 11.210 1.00 95.12 103 LYS A O 1
ATOM 827 N N . GLY A 1 104 ? 3.526 -0.101 8.996 1.00 92.19 104 GLY A N 1
ATOM 828 C CA . GLY A 1 104 ? 2.066 -0.054 9.078 1.00 92.19 104 GLY A CA 1
ATOM 829 C C . GLY A 1 104 ? 1.481 -1.244 9.845 1.00 92.19 104 GLY A C 1
ATOM 830 O O . GLY A 1 104 ? 0.582 -1.065 10.668 1.00 92.19 104 GLY A O 1
ATOM 831 N N . GLN A 1 105 ? 2.016 -2.448 9.636 1.00 93.25 105 GLN A N 1
ATOM 832 C CA . GLN A 1 105 ? 1.581 -3.660 10.335 1.00 93.25 105 GLN A CA 1
ATOM 833 C C . GLN A 1 105 ? 1.841 -3.593 11.845 1.00 93.25 105 GLN A C 1
ATOM 835 O O . GLN A 1 105 ? 0.970 -3.980 12.633 1.00 93.25 105 GLN A O 1
ATOM 840 N N . GLU A 1 106 ? 2.993 -3.066 12.269 1.00 94.62 106 GLU A N 1
ATOM 841 C CA . GLU A 1 106 ? 3.298 -2.923 13.697 1.00 94.62 106 GLU A CA 1
ATOM 842 C C . GLU A 1 106 ? 2.367 -1.903 14.378 1.00 94.62 106 GLU A C 1
ATOM 844 O O . GLU A 1 106 ? 1.837 -2.170 15.461 1.00 94.62 106 GLU A O 1
ATOM 849 N N . GLU A 1 107 ? 2.055 -0.784 13.717 1.00 94.19 107 GLU A N 1
ATOM 850 C CA . GLU A 1 107 ? 1.078 0.185 14.234 1.00 94.19 107 GLU A CA 1
ATOM 851 C C . GLU A 1 107 ? -0.333 -0.412 14.334 1.00 94.19 107 GLU A C 1
ATOM 853 O O . GLU A 1 107 ? -1.019 -0.240 15.346 1.00 94.19 107 GLU A O 1
ATOM 858 N N . VAL A 1 108 ? -0.766 -1.200 13.343 1.00 95.94 108 VAL A N 1
ATOM 859 C CA . VAL A 1 108 ? -2.044 -1.931 13.409 1.00 95.94 108 VAL A CA 1
ATOM 860 C C . VAL A 1 108 ? -2.069 -2.886 14.606 1.00 95.94 108 VAL A C 1
ATOM 862 O O . VAL A 1 108 ? -3.058 -2.939 15.346 1.00 95.94 108 VAL A O 1
ATOM 865 N N . LYS A 1 109 ? -0.978 -3.617 14.851 1.00 95.69 109 LYS A N 1
ATOM 866 C CA . LYS A 1 109 ? -0.850 -4.540 15.987 1.00 95.69 109 LYS A CA 1
ATOM 867 C C . LYS A 1 109 ? -0.914 -3.804 17.326 1.00 95.69 109 LYS A C 1
ATOM 869 O O . LYS A 1 109 ? -1.621 -4.251 18.237 1.00 95.69 109 LYS A O 1
ATOM 874 N N . LYS A 1 110 ? -0.232 -2.664 17.444 1.00 97.00 110 LYS A N 1
ATOM 875 C CA . LYS A 1 110 ? -0.274 -1.792 18.626 1.00 97.00 110 LYS A CA 1
ATOM 876 C C . LYS A 1 110 ? -1.682 -1.255 18.871 1.00 97.00 110 LYS A C 1
ATOM 878 O O . LYS A 1 110 ? -2.204 -1.399 19.976 1.00 97.00 110 LYS A O 1
ATOM 883 N N . ASN A 1 111 ? -2.339 -0.744 17.834 1.00 96.44 111 ASN A N 1
ATOM 884 C CA . ASN A 1 111 ? -3.710 -0.243 17.917 1.00 96.44 111 ASN A CA 1
ATOM 885 C C . ASN A 1 111 ? -4.695 -1.334 18.340 1.00 96.44 111 ASN A C 1
ATOM 887 O O . ASN A 1 111 ? -5.546 -1.096 19.197 1.00 96.44 111 ASN A O 1
ATOM 891 N N . LYS A 1 112 ? -4.540 -2.559 17.824 1.00 97.12 112 LYS A N 1
ATOM 892 C CA . LYS A 1 112 ? -5.356 -3.710 18.230 1.00 97.12 112 LYS A CA 1
ATOM 893 C C . LYS A 1 112 ? -5.207 -4.027 19.722 1.00 97.12 112 LYS A C 1
ATOM 895 O O . LYS A 1 112 ? -6.204 -4.296 20.390 1.00 97.12 112 LYS A O 1
ATOM 900 N N . ARG A 1 113 ? -3.983 -3.966 20.265 1.00 96.69 113 ARG A N 1
ATOM 901 C CA . ARG A 1 113 ? -3.731 -4.139 21.709 1.00 96.69 113 ARG A CA 1
ATOM 902 C C . ARG A 1 113 ? -4.399 -3.032 22.523 1.00 96.69 113 ARG A C 1
ATOM 904 O O . ARG A 1 113 ? -5.135 -3.340 23.455 1.00 96.69 113 ARG A O 1
ATOM 911 N N . SER A 1 114 ? -4.211 -1.772 22.133 1.00 97.00 114 SER A N 1
ATOM 912 C CA . SER A 1 114 ? -4.830 -0.620 22.800 1.00 97.00 114 SER A CA 1
ATOM 913 C C . SER A 1 114 ? -6.359 -0.709 22.808 1.00 97.00 114 SER A C 1
ATOM 915 O O . SER A 1 114 ? -6.989 -0.515 23.847 1.00 97.00 114 SER A O 1
ATOM 917 N N . LEU A 1 115 ? -6.966 -1.073 21.675 1.00 97.44 115 LEU A N 1
ATOM 918 C CA . LEU A 1 115 ? -8.411 -1.247 21.550 1.00 97.44 115 LEU A CA 1
ATOM 919 C C . LEU A 1 115 ? -8.933 -2.360 22.467 1.00 97.44 115 LEU A C 1
ATOM 921 O O . LEU A 1 115 ? -9.944 -2.171 23.140 1.00 97.44 115 LEU A O 1
ATOM 925 N N . ASN A 1 116 ? -8.223 -3.487 22.562 1.00 97.44 116 ASN A N 1
ATOM 926 C CA . ASN A 1 116 ? -8.583 -4.556 23.494 1.00 97.44 116 ASN A CA 1
ATOM 927 C C . ASN A 1 116 ? -8.563 -4.081 24.953 1.00 97.44 116 ASN A C 1
ATOM 929 O O . ASN A 1 116 ? -9.506 -4.366 25.692 1.00 97.44 116 ASN A O 1
ATOM 933 N N . THR A 1 117 ? -7.550 -3.312 25.357 1.00 97.75 117 THR A N 1
ATOM 934 C CA . THR A 1 117 ? -7.479 -2.729 26.705 1.00 97.75 117 THR A CA 1
ATOM 935 C C . THR A 1 117 ? -8.662 -1.796 26.979 1.00 97.75 117 THR A C 1
ATOM 937 O O . THR A 1 117 ? -9.300 -1.888 28.029 1.00 97.75 117 THR A O 1
ATOM 940 N N . ILE A 1 118 ? -9.019 -0.938 26.017 1.00 97.88 118 ILE A N 1
ATOM 941 C CA . ILE A 1 118 ? -10.178 -0.037 26.132 1.00 97.88 118 ILE A CA 1
ATOM 942 C C . ILE A 1 118 ? -11.478 -0.837 26.271 1.00 97.88 118 ILE A C 1
ATOM 944 O O . ILE A 1 118 ? -12.305 -0.531 27.131 1.00 97.88 118 ILE A O 1
ATOM 948 N N . LEU A 1 119 ? -11.664 -1.882 25.459 1.00 97.62 119 LEU A N 1
ATOM 949 C CA . LEU A 1 119 ? -12.847 -2.741 25.528 1.00 97.62 119 LEU A CA 1
ATOM 950 C C . LEU A 1 119 ? -12.953 -3.462 26.875 1.00 97.62 119 LEU A C 1
ATOM 952 O O . LEU A 1 119 ? -14.043 -3.514 27.448 1.00 97.62 119 LEU A O 1
ATOM 956 N N . GLN A 1 120 ? -11.840 -3.976 27.402 1.00 97.62 120 GLN A N 1
ATOM 957 C CA . GLN A 1 120 ? -11.794 -4.593 28.728 1.00 97.62 120 GLN A CA 1
ATOM 958 C C . GLN A 1 120 ? -12.198 -3.596 29.815 1.00 97.62 120 GLN A C 1
ATOM 960 O O . GLN A 1 120 ? -13.091 -3.889 30.612 1.00 97.62 120 GLN A O 1
ATOM 965 N N . TYR A 1 121 ? -11.615 -2.397 29.808 1.00 97.94 121 TYR A N 1
ATOM 966 C CA . TYR A 1 121 ? -11.948 -1.346 30.768 1.00 97.94 121 TYR A CA 1
ATOM 967 C C . TYR A 1 121 ? -13.424 -0.927 30.684 1.00 97.94 121 TYR A C 1
ATOM 969 O O . TYR A 1 121 ? -14.112 -0.831 31.704 1.00 97.94 121 TYR A O 1
ATOM 977 N N . ARG A 1 122 ? -13.947 -0.741 29.464 1.00 98.06 122 ARG A N 1
ATOM 978 C CA . ARG A 1 122 ? -15.360 -0.419 29.225 1.00 98.06 122 ARG A CA 1
ATOM 979 C C . ARG A 1 122 ? -16.282 -1.497 29.792 1.00 98.06 122 ARG A C 1
ATOM 981 O O . ARG A 1 122 ? -17.255 -1.169 30.469 1.00 98.06 122 ARG A O 1
ATOM 988 N N . ASN A 1 123 ? -15.975 -2.768 29.537 1.00 97.69 123 ASN A N 1
ATOM 989 C CA . ASN A 1 123 ? -16.775 -3.887 30.029 1.00 97.69 123 ASN A CA 1
ATOM 990 C C . ASN A 1 123 ? -16.751 -3.952 31.562 1.00 97.69 123 ASN A C 1
ATOM 992 O O . ASN A 1 123 ? -17.810 -4.014 32.174 1.00 97.69 123 ASN A O 1
ATOM 996 N N . GLN A 1 124 ? -15.580 -3.803 32.191 1.00 97.88 124 GLN A N 1
ATOM 997 C CA . GLN A 1 124 ? -15.471 -3.763 33.654 1.00 97.88 124 GLN A CA 1
ATOM 998 C C . GLN A 1 124 ? -16.291 -2.625 34.276 1.00 97.88 124 GLN A C 1
ATOM 1000 O O . GLN A 1 124 ? -16.945 -2.824 35.300 1.00 97.88 124 GLN A O 1
ATOM 1005 N N . ARG A 1 125 ? -16.280 -1.425 33.676 1.00 97.75 125 ARG A N 1
ATOM 1006 C CA . ARG A 1 125 ? -17.103 -0.303 34.158 1.00 97.75 125 ARG A CA 1
ATOM 1007 C C . ARG A 1 125 ? -18.590 -0.586 34.024 1.00 97.75 125 ARG A C 1
ATOM 1009 O O . ARG A 1 125 ? -19.329 -0.317 34.967 1.00 97.75 125 ARG A O 1
ATOM 1016 N N . ARG A 1 126 ? -19.015 -1.139 32.887 1.00 98.19 126 ARG A N 1
ATOM 1017 C CA . ARG A 1 126 ? -20.409 -1.536 32.667 1.00 98.19 126 ARG A CA 1
ATOM 1018 C C . ARG A 1 126 ? -20.852 -2.572 33.698 1.00 98.19 126 ARG A C 1
ATOM 1020 O O . ARG A 1 126 ? -21.912 -2.414 34.285 1.00 98.19 126 ARG A O 1
ATOM 1027 N N . ASP A 1 127 ? -20.024 -3.571 33.982 1.00 98.06 127 ASP A N 1
ATOM 1028 C CA . ASP A 1 127 ? -20.363 -4.622 34.944 1.00 98.06 127 ASP A CA 1
ATOM 1029 C C . ASP A 1 127 ? -20.454 -4.074 36.375 1.00 98.06 127 ASP A C 1
ATOM 1031 O O . ASP A 1 127 ? -21.372 -4.425 37.116 1.00 98.06 127 ASP A O 1
ATOM 1035 N N . LYS A 1 128 ? -19.546 -3.167 36.765 1.00 97.62 128 LYS A N 1
ATOM 1036 C CA . LYS A 1 128 ? -19.628 -2.457 38.054 1.00 97.62 128 LYS A CA 1
ATOM 1037 C C . LYS A 1 128 ? -20.900 -1.617 38.157 1.00 97.62 128 LYS A C 1
ATOM 1039 O O . LYS A 1 128 ? -21.577 -1.672 39.180 1.00 97.62 128 LYS A O 1
ATOM 1044 N N . PHE A 1 129 ? -21.228 -0.872 37.103 1.00 97.75 129 PHE A N 1
ATOM 1045 C CA . PHE A 1 129 ? -22.443 -0.065 37.045 1.00 97.75 129 PHE A CA 1
ATOM 1046 C C . PHE A 1 129 ? -23.698 -0.936 37.162 1.00 97.75 129 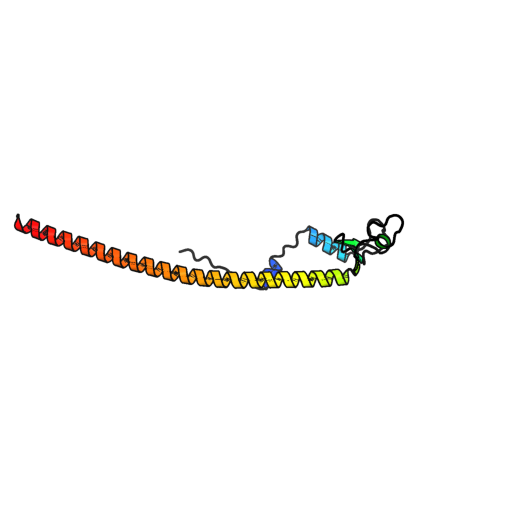PHE A C 1
ATOM 1048 O O . PHE A 1 129 ? -24.541 -0.670 38.012 1.00 97.75 129 PHE A O 1
ATOM 1055 N N . ASN A 1 130 ? -23.779 -2.026 36.395 1.00 97.69 130 ASN A N 1
ATOM 1056 C CA . ASN A 1 130 ? -24.907 -2.955 36.435 1.00 97.69 130 ASN A CA 1
ATOM 1057 C C . ASN A 1 130 ? -25.083 -3.583 37.825 1.00 97.69 130 ASN A C 1
ATOM 1059 O O . ASN A 1 130 ? -26.198 -3.626 38.337 1.00 97.69 130 ASN A O 1
ATOM 1063 N N . LYS A 1 131 ? -23.991 -4.016 38.474 1.00 98.12 131 LYS A N 1
ATOM 1064 C CA . LYS A 1 131 ? -24.040 -4.535 39.853 1.00 98.12 131 LYS A CA 1
ATOM 1065 C C . LYS A 1 131 ? -24.564 -3.491 40.837 1.00 98.12 131 LYS A C 1
ATOM 1067 O O . LYS A 1 131 ? -25.407 -3.806 41.670 1.00 98.12 131 LYS A O 1
ATOM 1072 N N . MET A 1 132 ? -24.081 -2.254 40.735 1.00 98.00 132 MET A N 1
ATOM 1073 C CA . MET A 1 132 ? -24.526 -1.163 41.601 1.00 98.00 132 MET A CA 1
ATOM 1074 C C . MET A 1 132 ? -26.003 -0.825 41.381 1.00 98.00 132 MET A C 1
ATOM 1076 O O . MET A 1 132 ? -26.731 -0.650 42.352 1.00 98.00 132 MET A O 1
ATOM 1080 N N . HIS A 1 133 ? -26.452 -0.797 40.125 1.00 97.75 133 HIS A N 1
ATOM 1081 C CA . HIS A 1 133 ? -27.848 -0.566 39.766 1.00 97.75 133 HIS A CA 1
ATOM 1082 C C . HIS A 1 133 ? -28.771 -1.631 40.375 1.00 97.75 133 HIS A C 1
ATOM 1084 O O . HIS A 1 133 ? -29.754 -1.284 41.021 1.00 97.75 133 HIS A O 1
ATOM 1090 N N . VAL A 1 134 ? -28.424 -2.918 40.254 1.00 97.81 134 VAL A N 1
ATOM 1091 C CA . VAL A 1 134 ? -29.202 -4.013 40.863 1.00 97.81 134 VAL A CA 1
ATOM 1092 C C . VAL A 1 134 ? -29.271 -3.871 42.385 1.00 97.81 134 VAL A C 1
ATOM 1094 O O . VAL A 1 134 ? -30.356 -3.936 42.952 1.00 97.81 134 VAL A O 1
ATOM 1097 N N . LEU A 1 135 ? -28.142 -3.611 43.054 1.00 97.94 135 LEU A N 1
ATOM 1098 C CA . LEU A 1 135 ? -28.120 -3.420 44.511 1.00 97.94 135 LEU A CA 1
ATOM 1099 C C . LEU A 1 135 ? -28.952 -2.215 44.965 1.00 97.94 135 LEU A C 1
ATOM 1101 O O . LEU A 1 135 ? -29.516 -2.237 46.056 1.00 97.94 135 LEU A O 1
ATOM 1105 N N . MET A 1 136 ? -29.004 -1.157 44.155 1.00 97.88 136 MET A N 1
ATOM 1106 C CA . MET A 1 136 ? -29.812 0.022 44.446 1.00 97.88 136 MET A CA 1
ATOM 1107 C C . MET A 1 136 ? -31.306 -0.300 44.376 1.00 97.88 136 MET A C 1
ATOM 1109 O O . MET A 1 136 ? -32.018 0.046 45.314 1.00 97.88 136 MET A O 1
ATOM 1113 N N . HIS A 1 137 ? -31.756 -1.018 43.341 1.00 97.69 137 HIS A N 1
ATOM 1114 C CA . HIS A 1 137 ? -33.145 -1.489 43.248 1.00 97.69 137 HIS A CA 1
ATOM 1115 C C . HIS A 1 137 ? -33.516 -2.396 44.420 1.00 97.69 137 HIS A C 1
ATOM 1117 O O . HIS A 1 137 ? -34.479 -2.105 45.112 1.00 97.69 137 HIS A O 1
ATOM 1123 N N . MET A 1 138 ? -32.676 -3.379 44.762 1.00 97.56 138 MET A N 1
ATOM 1124 C CA . MET A 1 138 ? -32.937 -4.255 45.917 1.00 97.56 138 MET A CA 1
ATOM 1125 C C . MET A 1 138 ? -33.064 -3.487 47.243 1.00 97.56 138 MET A C 1
ATOM 1127 O O . MET A 1 138 ? -33.841 -3.869 48.115 1.00 97.56 138 MET A O 1
ATOM 1131 N N . LYS A 1 139 ? -32.284 -2.413 47.431 1.00 97.44 139 LYS A N 1
ATOM 1132 C CA . LYS A 1 139 ? -32.409 -1.550 48.616 1.00 97.44 139 LYS A CA 1
ATOM 1133 C C . LYS A 1 139 ? -33.710 -0.759 48.607 1.00 97.44 139 LYS A C 1
ATOM 1135 O O . LYS A 1 139 ? -34.320 -0.634 49.661 1.00 97.44 139 LYS A O 1
ATOM 1140 N N . ILE A 1 140 ? -34.097 -0.220 47.451 1.00 97.38 140 ILE A N 1
ATOM 1141 C CA . ILE A 1 140 ? -35.360 0.504 47.296 1.00 97.38 140 ILE A CA 1
ATOM 1142 C C . ILE A 1 140 ? -36.519 -0.435 47.627 1.00 97.38 140 ILE A C 1
ATOM 1144 O O . ILE A 1 140 ? -37.299 -0.102 48.511 1.00 97.38 140 ILE A O 1
ATOM 1148 N N . ASP A 1 141 ? -36.555 -1.625 47.025 1.00 97.19 141 ASP A N 1
ATOM 1149 C CA . ASP A 1 141 ? -37.610 -2.619 47.240 1.00 97.19 141 ASP A CA 1
ATOM 1150 C C . ASP A 1 141 ? -37.743 -2.990 48.727 1.00 97.19 141 ASP A C 1
ATOM 1152 O O . ASP A 1 141 ? -38.832 -2.921 49.293 1.00 97.19 141 ASP A O 1
ATOM 1156 N N . ASN A 1 142 ? -36.624 -3.280 49.401 1.00 97.25 142 ASN A N 1
ATOM 1157 C CA . ASN A 1 142 ? -36.612 -3.615 50.829 1.00 97.25 142 ASN A CA 1
ATOM 1158 C C . ASN A 1 142 ? -37.111 -2.455 51.713 1.00 97.25 142 ASN A C 1
ATOM 1160 O O . ASN A 1 142 ? -37.880 -2.655 52.652 1.00 97.25 142 ASN A O 1
ATOM 1164 N N . GLU A 1 143 ? -36.694 -1.217 51.432 1.00 96.62 143 GLU A N 1
ATOM 1165 C CA . GLU A 1 143 ? -37.208 -0.062 52.174 1.00 96.62 143 GLU A CA 1
ATOM 1166 C C . GLU A 1 143 ? -38.705 0.152 51.906 1.00 96.62 143 GLU A C 1
ATOM 1168 O O . GLU A 1 143 ? -39.459 0.406 52.846 1.00 96.62 143 GLU A O 1
ATOM 1173 N N . THR A 1 144 ? -39.165 -0.014 50.663 1.00 96.19 144 THR A N 1
ATOM 1174 C CA . THR A 1 144 ? -40.587 0.059 50.304 1.00 96.19 144 THR A CA 1
ATOM 1175 C C . THR A 1 144 ? -41.414 -0.985 51.057 1.00 96.19 144 THR A C 1
ATOM 1177 O O . THR A 1 144 ? -42.439 -0.628 51.638 1.00 96.19 144 THR A O 1
ATOM 1180 N N . GLU A 1 145 ? -40.956 -2.236 51.140 1.00 96.19 145 GLU A N 1
ATOM 1181 C CA . GLU A 1 145 ? -41.611 -3.296 51.923 1.00 96.19 145 GLU A CA 1
ATOM 1182 C C . GLU A 1 145 ? -41.733 -2.928 53.409 1.00 96.19 145 GLU A C 1
ATOM 1184 O O . GLU A 1 145 ? -42.810 -3.056 53.997 1.00 96.19 145 GLU A O 1
ATOM 1189 N N . LYS A 1 146 ? -40.663 -2.393 54.018 1.00 96.12 146 LYS A N 1
ATOM 1190 C CA . LYS A 1 146 ? -40.694 -1.928 55.417 1.00 96.12 146 LYS A CA 1
ATOM 1191 C C . LYS A 1 146 ? -41.700 -0.804 55.642 1.00 96.12 146 LYS A C 1
ATOM 1193 O O . LYS A 1 146 ? -42.314 -0.753 56.706 1.00 96.12 146 LYS A O 1
ATOM 1198 N N . TYR A 1 147 ? -41.835 0.125 54.695 1.00 95.75 147 TYR A N 1
ATOM 1199 C CA . TYR A 1 147 ? -42.828 1.196 54.798 1.00 95.75 147 TYR A CA 1
ATOM 1200 C C . TYR A 1 147 ? -44.252 0.654 54.688 1.00 95.75 147 TYR A C 1
ATOM 1202 O O . TYR A 1 147 ? -45.091 1.031 55.503 1.00 95.75 147 TYR A O 1
ATOM 1210 N N . LEU A 1 148 ? -44.518 -0.256 53.747 1.00 95.12 148 LEU A N 1
ATOM 1211 C CA . LEU A 1 148 ? -45.836 -0.882 53.597 1.00 95.12 148 LEU A CA 1
ATOM 1212 C C . LEU A 1 148 ? -46.246 -1.652 54.860 1.00 95.12 148 LEU A C 1
ATOM 1214 O O . LEU A 1 148 ? -47.374 -1.505 55.322 1.00 95.12 148 LEU A O 1
ATOM 1218 N N . ALA A 1 149 ? -45.314 -2.382 55.478 1.00 94.88 149 ALA A N 1
ATOM 1219 C CA . ALA A 1 149 ? -45.561 -3.128 56.712 1.00 94.88 149 ALA A CA 1
ATOM 1220 C C . ALA A 1 149 ? -45.890 -2.249 57.936 1.00 94.88 149 ALA A C 1
ATOM 1222 O O . ALA A 1 149 ? -46.437 -2.752 58.907 1.00 94.88 149 ALA A O 1
ATOM 1223 N N . LYS A 1 150 ? -45.542 -0.954 57.924 1.00 94.62 150 LYS A N 1
ATOM 1224 C CA . LYS A 1 150 ? -45.899 -0.012 59.005 1.00 94.62 150 LYS A CA 1
ATOM 1225 C C . LYS A 1 150 ? -47.301 0.577 58.854 1.00 94.62 150 LYS A C 1
ATOM 1227 O O . LYS A 1 150 ? -47.789 1.198 59.793 1.00 94.62 150 LYS A O 1
ATOM 1232 N N . ILE A 1 151 ? -47.873 0.485 57.656 1.00 93.50 151 ILE A N 1
ATOM 1233 C CA . ILE A 1 151 ? -49.173 1.071 57.309 1.00 93.50 151 ILE A CA 1
ATOM 1234 C C . ILE A 1 151 ? -50.271 -0.011 57.297 1.00 93.50 151 ILE A C 1
ATOM 1236 O O . ILE A 1 151 ? -51.445 0.328 57.436 1.00 93.50 151 ILE A O 1
ATOM 1240 N N . ALA A 1 152 ? -49.891 -1.284 57.139 1.00 77.12 152 ALA A N 1
ATOM 1241 C CA . ALA A 1 152 ? -50.753 -2.457 57.305 1.00 77.12 152 ALA A CA 1
ATOM 1242 C C . ALA A 1 152 ? -50.982 -2.794 58.786 1.00 77.12 152 ALA A C 1
ATOM 1244 O O . ALA A 1 152 ? -52.117 -3.210 59.109 1.00 77.12 152 ALA A O 1
#

Organism: NCBI:txid392033

Secondary structure (DSSP, 8-state):
----------TTHHHHH----HHHHHHHHHHHTTGGGB-SSSTTSB--EEETTTTEEE-HHHHH-TTT-TTTTS-EEEHHHHHHHHHHHHHHHHHHHHHHHHHHHHHHHHHHHHHHHHHHHHHHHHHHHHHHHHHHHHHHHHHHHHHHHHH-

Sequence (152 aa):
MGRSEIAEVTREDFTKVLWLPDHLKEVDNQVKLGIANKCSEHERQELSIFCQTCAVRICAHCLLSVFHGKHVDHGYCSSEDAYAKTVNELREHINNVRHAVEKGQEEVKKNKRSLNTILQYRNQRRDKFNKMHVLMHMKIDNETEKYLAKIA

pLDDT: mean 80.98, std 18.64, range [34.75, 98.19]

Radius of gyration: 36.15 Å; chains: 1; bounding box: 74×34×101 Å